Protein AF-A0A2A4U275-F1 (afdb_monomer_lite)

Sequence (59 aa):
MDTDDLEPQKSKAGQKDLDEMSIEAIEEYIQDLKNEIKRAEAAISTKQSARAGADAFFN

Radius of gyration: 20.11 Å; chains: 1; bounding box: 50×15×47 Å

Foldseek 3Di:
DDPPPPPPPPPPPDDPDVVPDDPVRVVVVVVVVVVVVVVVVVVVVVVVVVVVVVVVVPD

Structure (mmCIF, N/CA/C/O backbone):
data_AF-A0A2A4U275-F1
#
_entry.id   AF-A0A2A4U275-F1
#
loop_
_atom_site.group_PDB
_atom_site.id
_atom_site.type_symbol
_atom_site.label_atom_id
_atom_site.label_alt_id
_atom_site.label_comp_id
_atom_site.label_asym_id
_atom_site.label_entity_id
_atom_site.label_seq_id
_atom_site.pdbx_PDB_ins_code
_atom_site.Cartn_x
_atom_site.Cartn_y
_atom_site.Cartn_z
_atom_site.occupancy
_atom_site.B_iso_or_equiv
_atom_site.auth_seq_id
_atom_site.auth_comp_id
_atom_site.auth_asym_id
_atom_site.auth_atom_id
_atom_site.pdbx_PDB_model_num
ATOM 1 N N . MET A 1 1 ? -26.579 -12.211 -29.590 1.00 52.12 1 MET A N 1
ATOM 2 C CA . MET A 1 1 ? -26.544 -12.389 -28.127 1.00 52.12 1 MET A CA 1
ATOM 3 C C . MET A 1 1 ? -25.141 -12.868 -27.823 1.00 52.12 1 MET A C 1
ATOM 5 O O . MET A 1 1 ? -24.907 -14.062 -27.928 1.00 52.12 1 MET A O 1
ATOM 9 N N . ASP A 1 2 ? -24.210 -11.935 -27.610 1.00 52.38 2 ASP A N 1
ATOM 10 C CA . ASP A 1 2 ? -22.842 -12.258 -27.188 1.00 52.38 2 ASP A CA 1
ATOM 11 C C . ASP A 1 2 ? -22.857 -12.446 -25.676 1.00 52.38 2 ASP A C 1
ATOM 13 O O . ASP A 1 2 ? -23.186 -11.525 -24.930 1.00 52.38 2 ASP A O 1
ATOM 17 N N . THR A 1 3 ? -22.595 -13.672 -25.242 1.00 61.78 3 THR A N 1
ATOM 18 C CA . THR A 1 3 ? -22.674 -14.111 -23.844 1.00 61.78 3 THR A CA 1
ATOM 19 C C . THR A 1 3 ? -21.311 -14.171 -23.151 1.00 61.78 3 THR A C 1
ATOM 21 O O . THR A 1 3 ? -21.221 -14.748 -22.075 1.00 61.78 3 THR A O 1
ATOM 24 N N . ASP A 1 4 ? -20.270 -13.562 -23.721 1.00 63.41 4 ASP A N 1
ATOM 25 C CA . ASP A 1 4 ? -18.873 -13.817 -23.331 1.00 63.41 4 ASP A CA 1
ATOM 26 C C . ASP A 1 4 ? -18.147 -12.635 -22.673 1.00 63.41 4 ASP A C 1
ATOM 28 O O . ASP A 1 4 ? -16.938 -12.502 -22.817 1.00 63.41 4 ASP A O 1
ATOM 32 N N . ASP A 1 5 ? -18.835 -11.790 -21.903 1.00 59.97 5 ASP A N 1
ATOM 33 C CA . ASP A 1 5 ? -18.109 -10.802 -21.087 1.00 59.97 5 ASP A CA 1
ATOM 34 C C . ASP A 1 5 ? -18.738 -10.554 -19.714 1.00 59.97 5 ASP A C 1
ATOM 36 O O . ASP A 1 5 ? -18.981 -9.432 -19.275 1.00 59.97 5 ASP A O 1
ATOM 40 N N . LEU A 1 6 ? -19.035 -11.648 -19.013 1.00 62.56 6 LEU A N 1
ATOM 41 C CA . LEU A 1 6 ? -19.151 -11.619 -17.558 1.00 62.56 6 LEU A CA 1
ATOM 42 C C . LEU A 1 6 ? -17.789 -11.982 -16.965 1.00 62.56 6 LEU A C 1
ATOM 44 O O . LEU A 1 6 ? -17.640 -13.016 -16.309 1.00 62.56 6 LEU A O 1
ATOM 48 N N . GLU A 1 7 ? -16.780 -11.137 -17.200 1.00 65.69 7 GLU A N 1
ATOM 49 C CA . GLU A 1 7 ? -15.587 -11.165 -16.360 1.00 65.69 7 GLU A CA 1
ATOM 50 C C . GLU A 1 7 ? -16.043 -11.028 -14.899 1.00 65.69 7 GLU A C 1
ATOM 52 O O . GLU A 1 7 ? -16.791 -10.097 -14.571 1.00 65.69 7 GLU A O 1
ATOM 57 N N . PRO A 1 8 ? -15.637 -11.934 -13.987 1.00 62.25 8 PRO A N 1
ATOM 58 C CA . PRO A 1 8 ? -15.889 -11.734 -12.575 1.00 62.25 8 PRO A CA 1
ATOM 59 C C . PRO A 1 8 ? -15.227 -10.411 -12.213 1.00 62.25 8 PRO A C 1
ATOM 61 O O . PRO A 1 8 ? -13.996 -10.319 -12.216 1.00 62.25 8 PRO A O 1
ATOM 64 N N . GLN A 1 9 ? -16.028 -9.378 -11.929 1.00 63.81 9 GLN A N 1
ATOM 65 C CA . GLN A 1 9 ? -15.519 -8.162 -11.316 1.00 63.81 9 GLN A CA 1
ATOM 66 C C . GLN A 1 9 ? -14.774 -8.636 -10.082 1.00 63.81 9 GLN A C 1
ATOM 68 O O . GLN A 1 9 ? -15.400 -9.106 -9.132 1.00 63.81 9 GLN A O 1
ATOM 73 N N . LYS A 1 10 ? -13.437 -8.611 -10.136 1.00 59.38 10 LYS A N 1
ATOM 74 C CA . LYS A 1 10 ? -12.597 -8.968 -9.001 1.00 59.38 10 LYS A CA 1
ATOM 75 C C . LYS A 1 10 ? -13.050 -8.040 -7.896 1.00 59.38 10 LYS A C 1
ATOM 77 O O . LYS A 1 10 ? -12.720 -6.854 -7.916 1.00 59.38 10 LYS A O 1
ATOM 82 N N . SER A 1 11 ? -13.864 -8.564 -6.986 1.00 54.12 11 SER A N 1
ATOM 83 C CA . SER A 1 11 ? -14.238 -7.877 -5.770 1.00 54.12 11 SER A CA 1
ATOM 84 C C . SER A 1 11 ? -12.913 -7.454 -5.175 1.00 54.12 11 SER A C 1
ATOM 86 O O . SER A 1 11 ? -12.093 -8.320 -4.853 1.00 54.12 11 SER A O 1
ATOM 88 N N . LYS A 1 12 ? -12.646 -6.140 -5.158 1.00 59.31 12 LYS A N 1
ATOM 89 C CA . LYS A 1 12 ? -11.494 -5.587 -4.450 1.00 59.31 12 LYS A CA 1
ATOM 90 C C . LYS A 1 12 ? -11.553 -6.262 -3.095 1.00 59.31 12 LYS A C 1
ATOM 92 O O . LYS A 1 12 ? -12.571 -6.096 -2.428 1.00 59.31 12 LYS A O 1
ATOM 97 N N . ALA A 1 13 ? -10.573 -7.110 -2.770 1.00 60.22 13 ALA A N 1
ATOM 98 C CA . ALA A 1 13 ? -10.508 -7.729 -1.454 1.00 60.22 13 ALA A CA 1
ATOM 99 C C . ALA A 1 13 ? -10.705 -6.574 -0.473 1.00 60.22 13 ALA A C 1
ATOM 101 O O . ALA A 1 13 ? -9.925 -5.619 -0.519 1.00 60.22 13 ALA A O 1
ATOM 102 N N . GLY A 1 14 ? -11.861 -6.565 0.201 1.00 67.12 14 GLY A N 1
ATOM 103 C CA . GLY A 1 14 ? -12.384 -5.357 0.826 1.00 67.12 14 GLY A CA 1
ATOM 104 C C . GLY A 1 14 ? -11.311 -4.795 1.737 1.00 67.12 14 GLY A C 1
ATOM 105 O O . GLY A 1 14 ? -10.665 -5.559 2.457 1.00 67.12 14 GLY A O 1
ATOM 106 N N . GLN A 1 15 ? -11.062 -3.486 1.653 1.00 77.00 15 GLN A N 1
ATOM 107 C CA . GLN A 1 15 ? -10.228 -2.844 2.662 1.00 77.00 15 GLN A CA 1
ATOM 108 C C . GLN A 1 15 ? -10.778 -3.256 4.027 1.00 77.00 15 GLN A C 1
ATOM 110 O O . GLN A 1 15 ? -11.998 -3.293 4.195 1.00 77.00 15 GLN A O 1
ATOM 115 N N . LYS A 1 16 ? -9.888 -3.637 4.952 1.00 84.38 16 LYS A N 1
ATOM 116 C CA . LYS A 1 16 ? -10.307 -4.006 6.305 1.00 84.38 16 LYS A CA 1
ATOM 117 C C . LYS A 1 16 ? -11.196 -2.898 6.863 1.00 84.38 16 LYS A C 1
ATOM 119 O O . LYS A 1 16 ? -10.867 -1.724 6.689 1.00 84.38 16 LYS A O 1
ATOM 124 N N . ASP A 1 17 ? -12.292 -3.288 7.502 1.00 89.44 17 ASP A N 1
ATOM 125 C CA . ASP A 1 17 ? -13.136 -2.342 8.215 1.00 89.44 17 ASP A CA 1
ATOM 126 C C . ASP A 1 17 ? -12.365 -1.842 9.439 1.00 89.44 17 ASP A C 1
ATOM 128 O O . ASP A 1 17 ? -12.051 -2.615 10.343 1.00 89.44 17 ASP A O 1
ATOM 132 N N . LEU A 1 18 ? -11.974 -0.570 9.413 1.00 90.44 18 LEU A N 1
ATOM 133 C CA . LEU A 1 18 ? -11.180 0.034 10.479 1.00 90.44 18 LEU A CA 1
ATOM 134 C C . LEU A 1 18 ? -12.051 0.433 11.673 1.00 90.44 18 LEU A C 1
ATOM 136 O O . LEU A 1 18 ? -11.512 0.557 12.769 1.00 90.44 18 LEU A O 1
ATOM 140 N N . ASP A 1 19 ? -13.364 0.598 11.483 1.00 91.06 19 ASP A N 1
ATOM 141 C CA . ASP A 1 19 ? -14.280 1.003 12.554 1.00 91.06 19 ASP A CA 1
ATOM 142 C C . ASP A 1 19 ? -14.516 -0.148 13.550 1.00 91.06 19 ASP A C 1
ATOM 144 O O . ASP A 1 19 ? -14.792 0.087 14.727 1.00 91.06 19 ASP A O 1
ATOM 148 N N . GLU A 1 20 ? -14.350 -1.398 13.104 1.00 92.25 20 GLU A N 1
ATOM 149 C CA . GLU A 1 20 ? -14.454 -2.603 13.940 1.00 92.25 20 GLU A CA 1
ATOM 150 C C . GLU A 1 20 ? -13.127 -3.003 14.623 1.00 92.25 20 GLU A C 1
ATOM 152 O O . GLU A 1 20 ? -13.106 -3.894 15.477 1.00 92.25 20 GLU A O 1
ATOM 157 N N . MET A 1 21 ? -12.004 -2.372 14.263 1.00 93.38 21 MET A N 1
ATOM 158 C CA . MET A 1 21 ? -10.672 -2.719 14.772 1.00 93.38 21 MET A CA 1
ATOM 159 C C . MET A 1 21 ? -10.293 -1.910 16.023 1.00 93.38 21 MET A C 1
ATOM 161 O O . MET A 1 21 ? -10.652 -0.744 16.170 1.00 93.38 21 MET A O 1
ATOM 165 N N . SER A 1 22 ? -9.502 -2.508 16.923 1.00 96.75 22 SER A N 1
ATOM 166 C CA . SER A 1 22 ? -8.879 -1.753 18.020 1.00 96.75 22 SER A CA 1
ATOM 167 C C . SER A 1 22 ? -7.739 -0.868 17.506 1.00 96.75 22 SER A C 1
ATOM 169 O O . SER A 1 22 ? -7.196 -1.101 16.423 1.00 96.75 22 SER A O 1
ATOM 171 N N . ILE A 1 23 ? -7.335 0.126 18.301 1.00 96.75 23 ILE A N 1
ATOM 172 C CA . ILE A 1 23 ? -6.225 1.027 17.956 1.00 96.75 23 ILE A CA 1
ATOM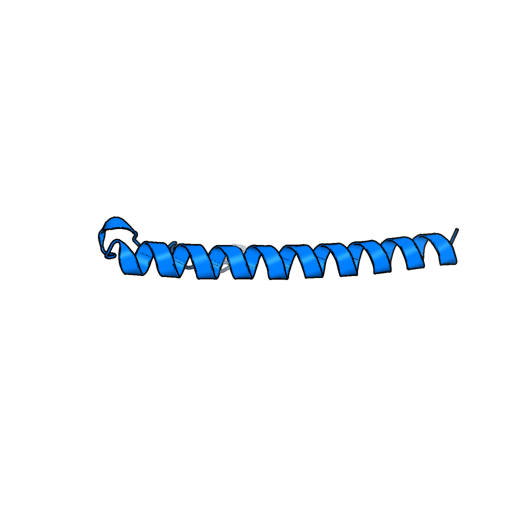 173 C C . ILE A 1 23 ? -4.945 0.223 17.700 1.00 96.75 23 ILE A C 1
ATOM 175 O O . ILE A 1 23 ? -4.293 0.424 16.679 1.00 96.75 23 ILE A O 1
ATOM 179 N N . GLU A 1 24 ? -4.632 -0.737 18.569 1.00 97.62 24 GLU A N 1
ATOM 180 C CA . GLU A 1 24 ? -3.448 -1.593 18.452 1.00 97.62 24 GLU A CA 1
ATOM 181 C C . GLU A 1 24 ? -3.481 -2.411 17.153 1.00 97.62 24 GLU A C 1
ATOM 183 O O . GLU A 1 24 ? -2.488 -2.487 16.431 1.00 97.62 24 GLU A O 1
ATOM 188 N N . ALA A 1 25 ? -4.646 -2.961 16.793 1.00 96.31 25 ALA A N 1
ATOM 189 C CA . ALA A 1 25 ? -4.808 -3.714 15.553 1.00 96.31 25 ALA A CA 1
ATOM 190 C C . ALA A 1 25 ? -4.632 -2.826 14.306 1.00 96.31 25 ALA A C 1
ATOM 192 O O . ALA A 1 25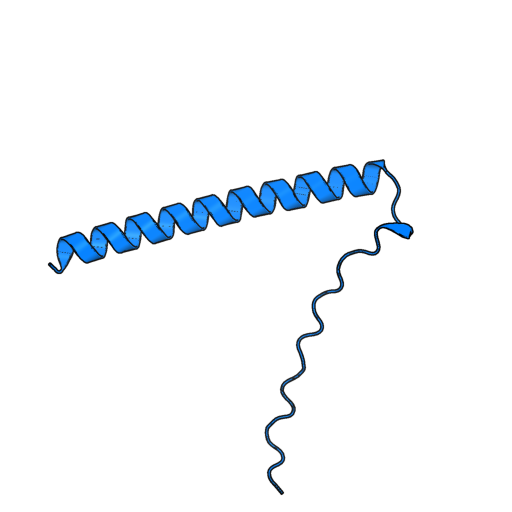 ? -4.104 -3.278 13.285 1.00 96.31 25 ALA A O 1
ATOM 193 N N . ILE A 1 26 ? -5.066 -1.563 14.368 1.00 96.31 26 ILE A N 1
ATOM 194 C CA . ILE A 1 26 ? -4.855 -0.586 13.291 1.00 96.31 26 ILE A CA 1
ATOM 195 C C . ILE A 1 26 ? -3.369 -0.223 13.187 1.00 96.31 26 ILE A C 1
ATOM 197 O O . ILE A 1 26 ? -2.842 -0.136 12.076 1.00 96.31 26 ILE A O 1
ATOM 201 N N . GLU A 1 27 ? -2.674 -0.046 14.311 1.00 97.62 27 GLU A N 1
ATOM 202 C CA . GLU A 1 27 ? -1.232 0.222 14.328 1.00 97.62 27 GLU A CA 1
ATOM 203 C C . GLU A 1 27 ? -0.432 -0.924 13.698 1.00 97.62 27 GLU A C 1
ATOM 205 O O . GLU A 1 27 ? 0.412 -0.672 12.832 1.00 97.62 27 GLU A O 1
ATOM 210 N N . GLU A 1 28 ? -0.733 -2.172 14.062 1.00 97.38 28 GLU A N 1
ATOM 211 C CA . GLU A 1 28 ? -0.132 -3.364 13.452 1.00 97.38 28 GLU A CA 1
ATOM 212 C C . GLU A 1 28 ? -0.421 -3.431 11.949 1.00 97.38 28 GLU A C 1
ATOM 214 O O . GLU A 1 28 ? 0.496 -3.575 11.137 1.00 97.38 28 GLU A O 1
ATOM 219 N N . TYR A 1 29 ? -1.679 -3.219 11.553 1.00 95.81 29 TYR A N 1
ATOM 220 C CA . TYR A 1 29 ? -2.069 -3.205 10.145 1.00 95.81 29 TYR A CA 1
ATOM 221 C C . TYR A 1 29 ? -1.322 -2.131 9.340 1.00 95.81 29 TYR A C 1
ATOM 223 O O . TYR A 1 29 ? -0.872 -2.383 8.219 1.00 95.81 29 TYR A O 1
ATOM 231 N N . ILE A 1 30 ? -1.125 -0.942 9.915 1.00 96.31 30 ILE A N 1
ATOM 232 C CA . ILE A 1 30 ? -0.324 0.120 9.299 1.00 96.31 30 ILE A CA 1
ATOM 233 C C . ILE A 1 30 ? 1.138 -0.314 9.139 1.00 96.31 30 ILE A C 1
ATOM 235 O O .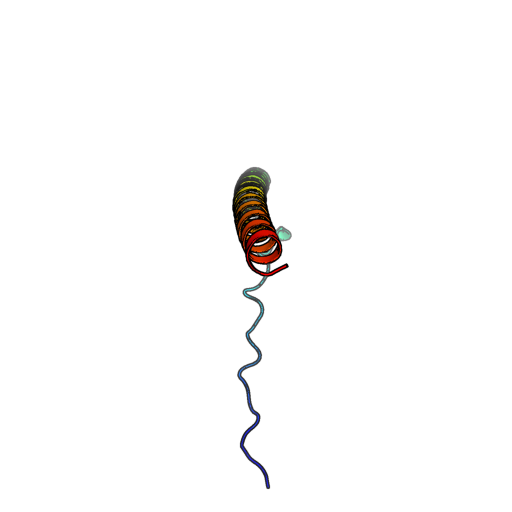 ILE A 1 30 ? 1.746 -0.007 8.108 1.00 96.31 30 ILE A O 1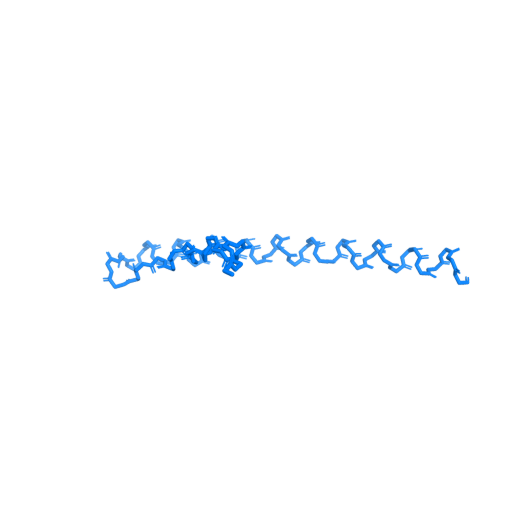
ATOM 239 N N . GLN A 1 31 ? 1.727 -0.993 10.126 1.00 97.94 31 GLN A N 1
ATOM 240 C CA . GLN A 1 31 ? 3.110 -1.472 10.018 1.00 97.94 31 GLN A CA 1
ATOM 241 C C . GLN A 1 31 ? 3.264 -2.507 8.904 1.00 97.94 31 GLN A C 1
ATOM 243 O O . GLN A 1 31 ? 4.194 -2.400 8.100 1.00 97.94 31 GLN A O 1
ATOM 248 N N . ASP A 1 32 ? 2.324 -3.441 8.793 1.00 96.31 32 ASP A N 1
ATOM 249 C CA . ASP A 1 32 ? 2.319 -4.439 7.724 1.00 96.31 32 ASP A CA 1
ATOM 250 C C . ASP A 1 32 ? 2.227 -3.789 6.343 1.00 96.31 32 ASP A C 1
ATOM 252 O O . ASP A 1 32 ? 3.031 -4.085 5.454 1.00 96.31 32 ASP A O 1
ATOM 256 N N . LEU A 1 33 ? 1.311 -2.831 6.171 1.00 96.12 33 LEU A N 1
ATOM 257 C CA . LEU A 1 33 ? 1.183 -2.086 4.918 1.00 96.12 33 LEU A CA 1
ATOM 258 C C . LEU A 1 33 ? 2.458 -1.303 4.578 1.00 96.12 33 LEU A C 1
ATOM 260 O O . LEU A 1 33 ? 2.883 -1.284 3.423 1.00 96.12 33 LEU A O 1
ATOM 264 N N . LYS A 1 34 ? 3.112 -0.682 5.566 1.00 97.81 34 LYS A N 1
ATOM 265 C CA . LYS A 1 34 ? 4.391 0.019 5.354 1.00 97.81 34 LYS A CA 1
ATOM 266 C C . LYS A 1 34 ? 5.508 -0.935 4.941 1.00 97.81 34 LYS A C 1
ATOM 268 O O . LYS A 1 34 ? 6.331 -0.576 4.098 1.00 97.81 34 LYS A O 1
ATOM 273 N N . ASN A 1 35 ? 5.554 -2.134 5.513 1.00 97.44 35 ASN A N 1
ATOM 274 C CA . ASN A 1 35 ? 6.519 -3.157 5.118 1.00 97.44 35 ASN A CA 1
ATOM 275 C C . ASN A 1 35 ? 6.271 -3.630 3.682 1.00 97.44 35 ASN A C 1
ATOM 277 O O . ASN A 1 35 ? 7.221 -3.775 2.910 1.00 97.44 35 ASN A O 1
ATOM 281 N N . GLU A 1 36 ? 5.006 -3.791 3.300 1.00 97.56 36 GLU A N 1
ATOM 282 C CA . GLU A 1 36 ? 4.634 -4.143 1.933 1.00 97.56 36 GLU A CA 1
ATOM 283 C C . GLU A 1 36 ? 5.021 -3.051 0.929 1.00 97.56 36 GLU A C 1
ATOM 285 O O . GLU A 1 36 ? 5.593 -3.354 -0.119 1.00 97.56 36 GLU A O 1
ATOM 290 N N . ILE A 1 37 ? 4.802 -1.778 1.272 1.00 97.00 37 ILE A N 1
ATOM 291 C CA . ILE A 1 37 ? 5.241 -0.643 0.449 1.00 97.00 37 ILE A CA 1
ATOM 292 C C . ILE A 1 37 ? 6.755 -0.704 0.223 1.00 97.00 37 ILE A C 1
ATOM 294 O O . ILE A 1 37 ? 7.197 -0.672 -0.923 1.00 97.00 37 ILE A O 1
ATOM 298 N N . LYS A 1 38 ? 7.550 -0.897 1.284 1.00 97.94 38 LYS A N 1
ATOM 299 C CA . LYS A 1 38 ? 9.014 -1.024 1.159 1.00 97.94 38 LYS A CA 1
ATOM 300 C C . LYS A 1 38 ? 9.418 -2.182 0.243 1.00 97.94 38 LYS A C 1
ATOM 302 O O . LYS A 1 38 ? 10.332 -2.041 -0.570 1.00 97.94 38 LYS A O 1
ATOM 307 N N . ARG A 1 39 ? 8.741 -3.332 0.351 1.00 97.44 39 ARG A N 1
ATOM 308 C CA . ARG A 1 39 ? 8.978 -4.487 -0.529 1.00 97.44 39 ARG A CA 1
ATOM 309 C C . ARG A 1 39 ? 8.690 -4.137 -1.990 1.00 97.44 39 ARG A C 1
ATOM 311 O O . ARG A 1 39 ? 9.492 -4.463 -2.867 1.00 97.44 39 ARG A O 1
ATOM 318 N N . ALA A 1 40 ? 7.564 -3.478 -2.250 1.00 97.62 40 ALA A N 1
ATOM 319 C CA . ALA A 1 40 ? 7.170 -3.061 -3.590 1.00 97.62 40 ALA A CA 1
ATOM 320 C C . ALA A 1 40 ? 8.157 -2.040 -4.184 1.00 97.62 40 ALA A C 1
ATOM 322 O O . ALA A 1 40 ? 8.581 -2.196 -5.330 1.00 97.62 40 ALA A O 1
ATOM 323 N N . GLU A 1 41 ? 8.591 -1.052 -3.401 1.00 97.75 41 GLU A N 1
ATOM 324 C CA . GLU A 1 41 ? 9.602 -0.066 -3.804 1.00 97.75 41 GLU A CA 1
ATOM 325 C C . GLU A 1 41 ? 10.941 -0.729 -4.166 1.00 97.75 41 GLU A C 1
ATOM 327 O O . GLU A 1 41 ? 11.523 -0.430 -5.212 1.00 97.75 41 GLU A O 1
ATOM 332 N N . ALA A 1 42 ? 11.405 -1.695 -3.366 1.00 97.25 42 ALA A N 1
ATOM 333 C CA . ALA A 1 42 ? 12.623 -2.454 -3.661 1.00 97.25 42 ALA A CA 1
ATOM 334 C C . ALA A 1 42 ? 12.507 -3.266 -4.967 1.00 97.25 42 ALA A C 1
ATOM 336 O O . ALA A 1 42 ? 13.450 -3.328 -5.767 1.00 97.25 42 ALA A O 1
ATOM 337 N N . ALA A 1 43 ? 11.335 -3.856 -5.219 1.00 97.31 43 ALA A N 1
ATOM 338 C CA . ALA A 1 43 ? 11.063 -4.571 -6.462 1.00 97.31 43 ALA A CA 1
ATOM 339 C C . ALA A 1 43 ? 11.044 -3.627 -7.677 1.00 97.31 43 ALA A C 1
ATOM 341 O O . ALA A 1 43 ? 11.573 -3.984 -8.733 1.00 97.31 43 ALA A O 1
ATOM 342 N N . ILE A 1 44 ? 10.479 -2.422 -7.536 1.00 96.62 44 ILE A N 1
ATOM 343 C CA . ILE A 1 44 ? 10.502 -1.388 -8.582 1.00 96.62 44 ILE A CA 1
ATOM 344 C C . ILE A 1 44 ? 11.940 -0.981 -8.893 1.00 96.62 44 ILE A C 1
ATOM 346 O O . ILE A 1 44 ? 12.326 -1.011 -10.061 1.00 96.62 44 ILE A O 1
ATOM 350 N N . SER A 1 45 ? 12.734 -0.669 -7.869 1.00 95.75 45 SER A N 1
ATOM 351 C CA . SER A 1 45 ? 14.141 -0.288 -8.033 1.00 95.75 45 SER A CA 1
ATOM 352 C C . SER A 1 45 ? 14.919 -1.359 -8.807 1.00 95.75 45 SER A C 1
ATOM 354 O O . SER A 1 45 ? 15.545 -1.072 -9.826 1.00 95.75 45 SER A O 1
ATOM 356 N N . THR A 1 46 ? 14.750 -2.630 -8.426 1.00 94.56 46 THR A N 1
ATOM 357 C CA . THR A 1 46 ? 15.370 -3.767 -9.126 1.00 94.56 46 THR A CA 1
ATOM 358 C C . THR A 1 46 ? 14.961 -3.832 -10.603 1.00 94.56 46 THR A C 1
ATOM 360 O O . THR A 1 46 ? 15.803 -4.022 -11.483 1.00 94.56 46 THR A O 1
ATOM 363 N N . LYS A 1 47 ? 13.669 -3.649 -10.905 1.00 93.75 47 LYS A N 1
ATOM 364 C CA . LYS A 1 47 ? 13.158 -3.656 -12.287 1.00 93.75 47 LYS A CA 1
ATOM 365 C C . LYS A 1 47 ? 13.680 -2.474 -13.104 1.00 93.75 47 LYS A C 1
ATOM 367 O O . LYS A 1 47 ? 13.978 -2.644 -14.284 1.00 93.75 47 LYS A O 1
ATOM 372 N N . GLN A 1 48 ? 13.804 -1.296 -12.496 1.00 94.06 48 GLN A N 1
ATOM 373 C CA . GLN A 1 48 ? 14.372 -0.115 -13.144 1.00 94.06 48 GLN A CA 1
ATOM 374 C C . GLN A 1 48 ? 15.852 -0.317 -13.476 1.00 94.06 48 GLN A C 1
ATOM 376 O O . GLN A 1 48 ? 16.253 -0.028 -14.601 1.00 94.06 48 GLN A O 1
ATOM 381 N N . SER A 1 49 ? 16.644 -0.877 -12.557 1.00 89.56 49 SER A N 1
ATOM 382 C CA . SER A 1 49 ? 18.049 -1.211 -12.826 1.00 89.56 49 SER A CA 1
ATOM 383 C C . SER A 1 49 ? 18.192 -2.235 -13.952 1.00 89.56 49 SER A C 1
ATOM 385 O O . SER A 1 49 ? 19.025 -2.054 -14.836 1.00 89.56 49 SER A O 1
ATOM 387 N N . ALA A 1 50 ? 17.351 -3.276 -13.966 1.00 90.25 50 ALA A N 1
ATOM 388 C CA . ALA A 1 50 ? 17.345 -4.260 -15.048 1.00 90.25 50 ALA A CA 1
ATOM 389 C C . ALA A 1 50 ? 17.003 -3.622 -16.405 1.00 90.25 50 ALA A C 1
ATOM 391 O O . ALA A 1 50 ? 17.656 -3.915 -17.405 1.00 90.25 50 ALA A O 1
ATOM 392 N N . ARG A 1 51 ? 16.018 -2.713 -16.435 1.00 89.69 51 ARG A N 1
ATOM 393 C CA . ARG A 1 51 ? 15.659 -1.960 -17.642 1.00 89.69 51 ARG A CA 1
ATOM 394 C C . ARG A 1 51 ? 16.809 -1.075 -18.120 1.00 89.69 51 ARG A C 1
ATOM 396 O O . ARG A 1 51 ? 17.162 -1.152 -19.286 1.00 89.69 51 ARG A O 1
ATOM 403 N N . ALA A 1 52 ? 17.422 -0.297 -17.230 1.00 86.56 52 ALA A N 1
ATOM 404 C CA . ALA A 1 52 ? 18.548 0.567 -17.579 1.00 86.56 52 ALA A CA 1
ATOM 405 C C . ALA A 1 52 ? 19.754 -0.234 -18.100 1.00 86.56 52 ALA A C 1
ATOM 407 O O . ALA A 1 52 ? 20.409 0.186 -19.049 1.00 86.56 52 ALA A O 1
ATOM 408 N N . GLY A 1 53 ? 20.023 -1.408 -17.517 1.00 85.62 53 GLY A N 1
ATOM 409 C CA . GLY A 1 53 ? 21.058 -2.319 -18.007 1.00 85.62 53 GLY A CA 1
ATOM 410 C C . GLY A 1 53 ? 20.762 -2.861 -19.407 1.00 85.62 53 GLY A C 1
ATOM 411 O O . GLY A 1 53 ? 21.667 -2.932 -20.233 1.00 85.62 53 GLY A O 1
ATOM 412 N N . ALA A 1 54 ? 19.502 -3.196 -19.698 1.00 85.38 54 ALA A N 1
ATOM 413 C CA . ALA A 1 54 ? 19.085 -3.595 -21.041 1.00 85.38 54 ALA A CA 1
ATOM 414 C C . ALA A 1 54 ? 19.195 -2.425 -22.034 1.00 85.38 54 ALA A C 1
ATOM 416 O O . ALA A 1 54 ? 19.793 -2.583 -23.095 1.00 85.38 54 ALA A O 1
ATOM 417 N N . ASP A 1 55 ? 18.703 -1.240 -21.667 1.00 82.81 55 ASP A N 1
ATOM 418 C CA . ASP A 1 55 ? 18.786 -0.039 -22.504 1.00 82.81 55 ASP A CA 1
ATOM 419 C C . ASP A 1 55 ? 20.250 0.323 -22.829 1.00 82.81 55 ASP A C 1
ATOM 421 O O . ASP A 1 55 ? 20.532 0.770 -23.936 1.00 82.81 55 ASP A O 1
ATOM 425 N N . ALA A 1 56 ? 21.195 0.085 -21.912 1.00 80.25 56 ALA A N 1
ATOM 426 C CA . ALA A 1 56 ? 22.628 0.291 -22.143 1.00 80.25 56 ALA A CA 1
ATOM 427 C C . ALA A 1 56 ? 23.293 -0.795 -23.013 1.00 80.25 56 ALA A C 1
ATOM 429 O O . ALA A 1 56 ? 24.368 -0.560 -23.556 1.00 80.25 56 ALA A O 1
ATOM 430 N N . PHE A 1 57 ? 22.697 -1.985 -23.119 1.00 80.44 57 PHE A N 1
ATOM 431 C CA . PHE A 1 57 ? 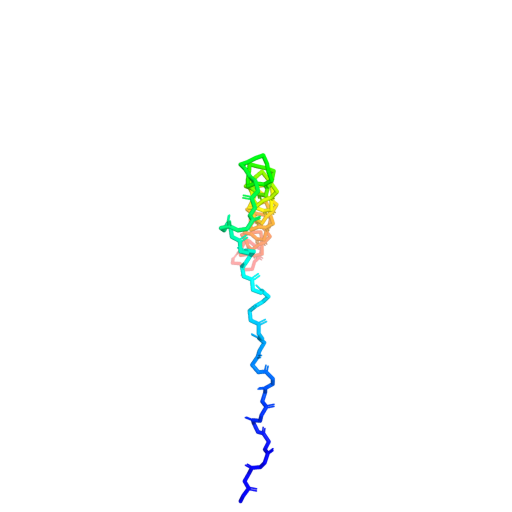23.230 -3.090 -23.924 1.00 80.44 57 PHE A CA 1
ATOM 432 C C . PHE A 1 57 ? 22.743 -3.047 -25.381 1.00 80.44 57 PHE A C 1
ATOM 434 O O . PHE A 1 57 ? 23.428 -3.549 -26.270 1.00 80.44 57 PHE A O 1
ATOM 441 N N . PHE A 1 58 ? 21.560 -2.474 -25.625 1.00 77.81 58 PHE A N 1
ATOM 442 C CA . PHE A 1 58 ? 20.914 -2.450 -26.943 1.00 77.81 58 PHE A CA 1
ATOM 443 C C . PHE A 1 58 ? 20.954 -1.086 -27.661 1.00 77.81 58 PHE A C 1
ATOM 445 O O . PHE A 1 58 ? 20.462 -1.014 -28.788 1.00 77.81 58 PHE A O 1
ATOM 452 N N . ASN A 1 59 ? 21.521 -0.036 -27.050 1.00 55.41 59 ASN A N 1
ATOM 453 C CA . ASN A 1 59 ? 21.763 1.274 -27.683 1.00 55.41 59 ASN A CA 1
ATOM 454 C C . ASN A 1 59 ? 23.227 1.475 -28.080 1.00 55.41 59 ASN A C 1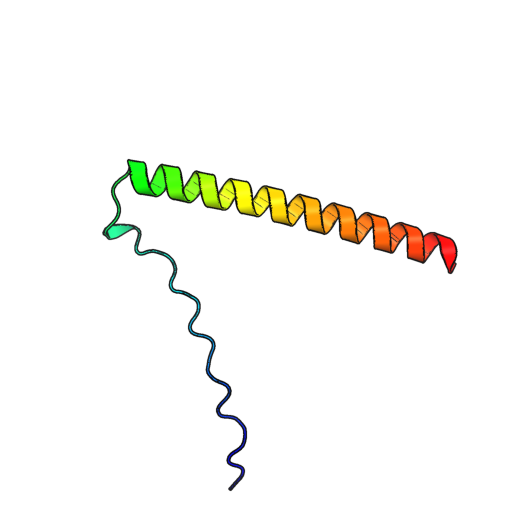
ATOM 456 O O . ASN A 1 59 ? 24.114 1.020 -27.325 1.00 55.41 59 ASN A O 1
#

Secondary structure (DSSP, 8-state):
-------------PPP-STTS-HHHHHHHHHHHHHHHHHHHHHHHHHHHHHHHHHHHH-

pLDDT: mean 84.35, std 15.32, range [52.12, 97.94]